Protein AF-A0A1J4W6J6-F1 (afdb_monomer)

Structure (mmCIF, N/CA/C/O backbone):
data_AF-A0A1J4W6J6-F1
#
_entry.id   AF-A0A1J4W6J6-F1
#
loop_
_atom_site.group_PDB
_atom_site.id
_atom_site.type_symbol
_atom_site.label_atom_id
_atom_site.label_alt_id
_atom_site.label_comp_id
_atom_site.label_asym_id
_atom_site.label_entity_id
_atom_site.label_seq_id
_atom_site.pdbx_PDB_ins_code
_atom_site.Cartn_x
_atom_site.Cartn_y
_atom_site.Cartn_z
_atom_site.occupancy
_atom_site.B_iso_or_equiv
_atom_site.auth_seq_id
_atom_site.auth_comp_id
_atom_site.auth_asym_id
_atom_site.auth_atom_id
_atom_site.pdbx_PDB_model_num
ATOM 1 N N . MET A 1 1 ? 12.075 4.537 22.192 1.00 35.78 1 MET A N 1
ATOM 2 C CA . MET A 1 1 ? 12.926 3.758 21.264 1.00 35.78 1 MET A CA 1
ATOM 3 C C . MET A 1 1 ? 12.418 3.953 19.841 1.00 35.78 1 MET A C 1
ATOM 5 O O . MET A 1 1 ? 11.461 3.302 19.443 1.00 35.78 1 MET A O 1
ATOM 9 N N . ALA A 1 2 ? 12.987 4.900 19.093 1.00 37.97 2 ALA A N 1
ATOM 10 C CA . ALA A 1 2 ? 12.687 5.056 17.672 1.00 37.97 2 ALA A CA 1
ATOM 11 C C . ALA A 1 2 ? 13.559 4.059 16.898 1.00 37.97 2 ALA A C 1
ATOM 13 O O . ALA A 1 2 ? 14.740 4.307 16.680 1.00 37.97 2 ALA A O 1
ATOM 14 N N . GLY A 1 3 ? 13.003 2.892 16.561 1.00 43.88 3 GLY A N 1
ATOM 15 C CA . GLY A 1 3 ? 13.664 1.965 15.647 1.00 43.88 3 GLY A CA 1
ATOM 16 C C . GLY A 1 3 ? 13.936 2.669 14.317 1.00 43.88 3 GLY A C 1
ATOM 17 O O . GLY A 1 3 ? 13.091 3.412 13.824 1.00 43.88 3 GLY A O 1
ATOM 18 N N . ILE A 1 4 ? 15.124 2.475 13.752 1.00 45.16 4 ILE A N 1
ATOM 19 C CA . ILE A 1 4 ? 15.497 3.038 12.452 1.00 45.16 4 ILE A CA 1
ATOM 20 C C . ILE A 1 4 ? 14.651 2.332 11.389 1.00 45.16 4 ILE A C 1
ATOM 22 O O . ILE A 1 4 ? 14.958 1.224 10.949 1.00 45.16 4 ILE A O 1
ATOM 26 N N . TYR A 1 5 ? 13.539 2.946 10.998 1.00 52.06 5 TYR A N 1
ATOM 27 C CA . TYR A 1 5 ? 12.680 2.424 9.943 1.00 52.06 5 TYR A CA 1
ATOM 28 C C . TYR A 1 5 ? 13.344 2.665 8.584 1.00 52.06 5 TYR A C 1
ATOM 30 O O . TYR A 1 5 ? 13.197 3.723 7.979 1.00 52.06 5 TYR A O 1
ATOM 38 N N . ASN A 1 6 ? 14.086 1.672 8.096 1.00 57.50 6 ASN A N 1
ATOM 39 C CA . ASN A 1 6 ? 14.735 1.711 6.787 1.00 57.50 6 ASN A CA 1
ATOM 40 C C . ASN A 1 6 ? 13.769 1.261 5.681 1.00 57.50 6 ASN A C 1
ATOM 42 O O . ASN A 1 6 ? 13.787 0.107 5.251 1.00 57.50 6 ASN A O 1
ATOM 46 N N . PHE A 1 7 ? 12.939 2.172 5.173 1.00 73.69 7 PHE A N 1
ATOM 47 C CA . PHE A 1 7 ? 12.306 1.984 3.867 1.00 73.69 7 PHE A CA 1
ATOM 48 C C . PHE A 1 7 ? 12.796 3.053 2.892 1.00 73.69 7 PHE A C 1
ATOM 50 O O . PHE A 1 7 ? 12.413 4.216 2.956 1.00 73.69 7 PHE A O 1
ATOM 57 N N . ASN A 1 8 ? 13.672 2.643 1.973 1.00 83.25 8 ASN A N 1
ATOM 58 C CA . ASN A 1 8 ? 14.129 3.503 0.891 1.00 83.25 8 ASN A CA 1
ATOM 59 C C . ASN A 1 8 ? 13.371 3.148 -0.398 1.00 83.25 8 ASN A C 1
ATOM 61 O O . ASN A 1 8 ? 13.638 2.116 -1.022 1.00 83.25 8 ASN A O 1
ATOM 65 N N . PHE A 1 9 ? 12.429 4.013 -0.790 1.00 83.12 9 PHE A N 1
ATOM 66 C CA . PHE A 1 9 ? 11.680 3.896 -2.045 1.00 83.12 9 PHE A CA 1
ATOM 67 C C . PHE A 1 9 ? 12.596 3.891 -3.277 1.00 83.12 9 PHE A C 1
ATOM 69 O O . PHE A 1 9 ? 12.252 3.258 -4.266 1.00 83.12 9 PHE A O 1
ATOM 76 N N . GLU A 1 10 ? 13.772 4.517 -3.219 1.00 82.75 10 GLU A N 1
ATOM 77 C CA . GLU A 1 10 ? 14.732 4.607 -4.332 1.00 82.75 10 GLU A CA 1
ATOM 78 C C . GLU A 1 10 ? 15.304 3.248 -4.749 1.00 82.75 10 GLU A C 1
ATOM 80 O O . GLU A 1 10 ? 15.816 3.110 -5.854 1.00 82.75 10 GLU A O 1
ATOM 85 N N . LYS A 1 11 ? 15.172 2.222 -3.898 1.00 87.81 11 LYS A N 1
ATOM 86 C CA . LYS A 1 11 ? 15.552 0.842 -4.231 1.00 87.81 11 LYS A CA 1
ATOM 87 C C . LYS A 1 11 ? 14.510 0.108 -5.087 1.00 87.81 11 LYS A C 1
ATOM 89 O O . LYS A 1 11 ? 14.746 -1.036 -5.462 1.00 87.81 11 LYS A O 1
ATOM 94 N N . LEU A 1 12 ? 13.343 0.703 -5.343 1.00 89.62 12 LEU A N 1
ATOM 95 C CA . LEU A 1 12 ? 12.310 0.109 -6.197 1.00 89.62 12 LEU A CA 1
ATOM 96 C C . LEU A 1 12 ? 12.610 0.373 -7.686 1.00 89.62 12 LEU A C 1
ATOM 98 O O . LEU A 1 12 ? 13.218 1.393 -8.012 1.00 89.62 12 LEU A O 1
ATOM 102 N N . PRO A 1 13 ? 12.143 -0.488 -8.612 1.00 92.00 13 PRO A N 1
ATOM 103 C CA . PRO A 1 13 ? 12.288 -0.245 -10.047 1.00 92.00 13 PRO A CA 1
ATOM 104 C C . PRO A 1 13 ? 11.738 1.130 -10.458 1.00 92.00 13 PRO A C 1
ATOM 106 O O . PRO A 1 13 ? 10.692 1.554 -9.962 1.00 92.00 13 PRO A O 1
ATOM 109 N N . LYS A 1 14 ? 12.382 1.814 -11.416 1.00 90.06 14 LYS A N 1
ATOM 110 C CA . LYS A 1 14 ? 11.966 3.162 -11.867 1.00 90.06 14 LYS A CA 1
ATOM 111 C C . LYS A 1 14 ? 10.495 3.214 -12.309 1.00 90.06 14 LYS A C 1
ATOM 113 O O . LYS A 1 14 ? 9.775 4.142 -11.949 1.00 90.06 14 LYS A O 1
ATOM 118 N N . ASN A 1 15 ? 10.021 2.174 -12.999 1.00 91.62 15 ASN A N 1
ATOM 119 C CA . ASN A 1 15 ? 8.621 2.053 -13.427 1.00 91.62 15 ASN A CA 1
ATOM 120 C C . ASN A 1 15 ? 7.647 1.909 -12.247 1.00 91.62 15 ASN A C 1
ATOM 122 O O . ASN A 1 15 ? 6.513 2.379 -12.315 1.00 91.62 15 ASN A O 1
ATOM 126 N N . VAL A 1 16 ? 8.083 1.280 -11.152 1.00 94.19 16 VAL A N 1
ATOM 127 C CA . VAL A 1 16 ? 7.320 1.187 -9.899 1.00 94.19 16 VAL A CA 1
ATOM 128 C C . VAL A 1 16 ? 7.285 2.536 -9.200 1.00 94.19 16 VAL A C 1
ATOM 130 O O . VAL A 1 16 ? 6.217 2.993 -8.802 1.00 94.19 16 VAL A O 1
ATOM 133 N N . LEU A 1 17 ? 8.427 3.215 -9.122 1.00 93.06 17 LEU A N 1
ATOM 134 C CA . LEU A 1 17 ? 8.526 4.551 -8.543 1.00 93.06 17 LEU A CA 1
ATOM 135 C C . LEU A 1 17 ? 7.648 5.572 -9.267 1.00 93.06 17 LEU A C 1
ATOM 137 O O . LEU A 1 17 ? 7.053 6.418 -8.610 1.00 93.06 17 LEU A O 1
ATOM 141 N N . GLY A 1 18 ? 7.531 5.493 -10.591 1.00 92.38 18 GLY A N 1
ATOM 142 C CA . GLY A 1 18 ? 6.696 6.403 -11.380 1.00 92.38 18 GLY A CA 1
ATOM 143 C C . GLY A 1 18 ? 5.187 6.211 -11.195 1.00 92.38 18 GLY A C 1
ATOM 144 O O . GLY A 1 18 ? 4.405 7.045 -11.646 1.00 92.38 18 GLY A O 1
ATOM 145 N N . GLN A 1 19 ? 4.739 5.133 -10.541 1.00 94.94 19 GLN A N 1
ATOM 146 C CA . GLN A 1 19 ? 3.309 4.865 -10.411 1.00 94.94 19 GLN A CA 1
ATOM 147 C C . GLN A 1 19 ? 2.636 5.835 -9.429 1.00 9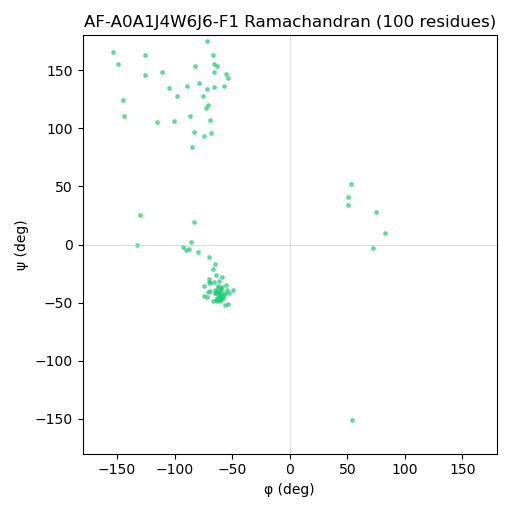4.94 19 GLN A C 1
ATOM 149 O O . GLN A 1 19 ? 3.109 5.993 -8.299 1.00 94.94 19 GLN A O 1
ATOM 154 N N . PRO A 1 20 ? 1.470 6.416 -9.786 1.00 95.31 20 PRO A N 1
ATOM 155 C CA . PRO A 1 20 ? 0.784 7.390 -8.935 1.00 95.31 20 PRO A CA 1
ATOM 156 C C . PRO A 1 20 ? 0.477 6.885 -7.521 1.00 95.31 20 PRO A C 1
ATOM 158 O O . PRO A 1 20 ? 0.552 7.651 -6.568 1.00 95.31 20 PRO A O 1
ATOM 161 N N . CYS A 1 21 ? 0.160 5.595 -7.356 1.00 95.56 21 CYS A N 1
ATOM 162 C CA . CYS A 1 21 ? -0.115 5.022 -6.034 1.00 95.56 21 CYS A CA 1
ATOM 163 C C . CYS A 1 21 ? 1.137 4.937 -5.143 1.00 95.56 21 CYS A C 1
ATOM 165 O O . CYS A 1 21 ? 1.038 5.127 -3.931 1.00 95.56 21 CYS A O 1
ATOM 167 N N . VAL A 1 22 ? 2.310 4.708 -5.739 1.00 95.38 22 VAL A N 1
ATOM 168 C CA . VAL A 1 22 ? 3.599 4.652 -5.038 1.00 95.38 22 VAL A CA 1
ATOM 169 C C . VAL A 1 22 ? 4.052 6.060 -4.660 1.00 95.38 22 VAL A C 1
ATOM 171 O O . VAL A 1 22 ? 4.432 6.286 -3.513 1.00 95.38 22 VAL A O 1
ATOM 174 N N . GLN A 1 23 ? 3.929 7.024 -5.578 1.00 95.62 23 GLN A N 1
ATOM 175 C CA . GLN A 1 23 ? 4.204 8.441 -5.308 1.00 95.62 23 GLN A CA 1
ATOM 176 C C . GLN A 1 23 ? 3.293 9.002 -4.214 1.00 95.62 23 GLN A C 1
ATOM 178 O O . GLN A 1 23 ? 3.768 9.652 -3.285 1.00 95.62 23 GLN A O 1
ATOM 183 N N . ALA A 1 24 ? 1.995 8.693 -4.276 1.00 95.56 24 ALA A N 1
ATOM 184 C CA . ALA A 1 24 ? 1.042 9.096 -3.252 1.00 95.56 24 ALA A CA 1
ATOM 185 C C . ALA A 1 24 ? 1.429 8.554 -1.871 1.00 95.56 24 ALA A C 1
ATOM 187 O O . ALA A 1 24 ? 1.433 9.304 -0.901 1.00 95.56 24 ALA A O 1
ATOM 188 N N . LEU A 1 25 ? 1.819 7.277 -1.771 1.00 95.06 25 LEU A N 1
ATOM 189 C CA . LEU A 1 25 ? 2.286 6.705 -0.509 1.00 95.06 25 LEU A CA 1
ATOM 190 C C . LEU A 1 25 ? 3.578 7.375 -0.017 1.00 95.06 25 LEU A C 1
ATOM 192 O O . LEU A 1 25 ? 3.643 7.768 1.151 1.00 95.06 25 LEU A O 1
ATOM 196 N N . LYS A 1 26 ? 4.574 7.535 -0.898 1.00 93.62 26 LYS A N 1
ATOM 197 C CA . LYS A 1 26 ? 5.870 8.164 -0.593 1.00 93.62 26 LYS A CA 1
ATOM 198 C C . LYS A 1 26 ? 5.674 9.559 0.014 1.00 93.62 26 LYS A C 1
ATOM 200 O O . LYS A 1 26 ? 6.174 9.829 1.110 1.00 93.62 26 LYS A O 1
ATOM 205 N N . ASN A 1 27 ? 4.876 10.390 -0.654 1.00 93.38 27 ASN A 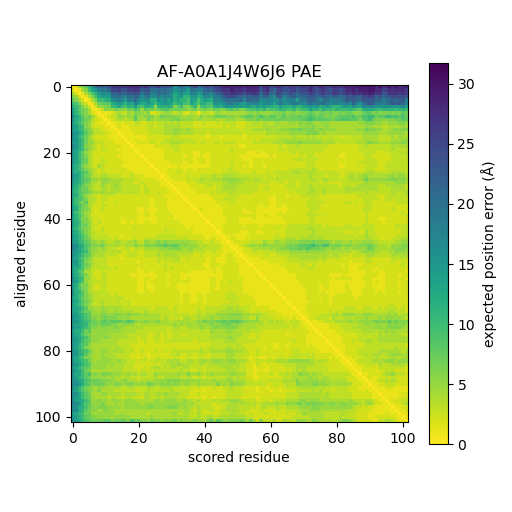N 1
ATOM 206 C CA . ASN A 1 27 ? 4.684 11.806 -0.326 1.00 93.38 27 ASN A CA 1
ATOM 207 C C . ASN A 1 27 ? 3.579 12.053 0.715 1.00 93.38 27 ASN A C 1
ATOM 209 O O . ASN A 1 27 ? 3.365 13.188 1.129 1.00 93.38 27 ASN A O 1
ATOM 213 N N . SER A 1 28 ? 2.863 11.013 1.147 1.00 92.44 28 SER A N 1
ATOM 214 C CA . SER A 1 28 ? 1.762 11.164 2.101 1.00 92.44 28 SER A CA 1
ATOM 215 C C . SER A 1 28 ? 2.220 11.626 3.490 1.00 92.44 28 SER A C 1
ATOM 217 O O . SER A 1 28 ? 3.332 11.307 3.904 1.00 92.44 28 SER A O 1
ATOM 219 N N . PRO A 1 29 ? 1.354 12.275 4.285 1.00 90.50 29 PRO A N 1
ATOM 220 C CA . PRO A 1 29 ? 1.616 12.545 5.699 1.00 90.50 29 PRO A CA 1
ATOM 221 C C . PRO A 1 29 ? 1.269 11.345 6.603 1.00 90.50 29 PRO A C 1
ATOM 223 O O . PRO A 1 29 ? 1.030 11.517 7.795 1.00 90.50 29 PRO A O 1
ATOM 226 N N . LEU A 1 30 ? 1.171 10.124 6.056 1.00 89.56 30 LEU A N 1
ATOM 227 C CA . LEU A 1 30 ? 0.779 8.956 6.845 1.00 89.56 30 LEU A CA 1
ATOM 228 C C . LEU A 1 30 ? 1.827 8.613 7.915 1.00 89.56 30 LEU A C 1
ATOM 230 O O . LEU A 1 30 ? 3.027 8.767 7.661 1.00 89.56 30 LEU A O 1
ATOM 234 N N . PRO A 1 31 ? 1.393 8.068 9.069 1.00 90.44 31 PRO A N 1
ATOM 235 C CA . PRO A 1 31 ? 2.303 7.606 10.106 1.00 90.44 31 PRO A CA 1
ATOM 236 C C . PRO A 1 31 ? 3.319 6.590 9.584 1.00 90.44 31 PRO A C 1
ATOM 238 O O . PRO A 1 31 ? 3.026 5.767 8.711 1.00 90.44 31 PRO A O 1
ATOM 241 N N . LEU A 1 32 ? 4.515 6.629 10.168 1.00 88.62 32 LEU A N 1
ATOM 242 C CA . LEU A 1 32 ? 5.682 5.884 9.699 1.00 88.62 32 LEU A CA 1
ATOM 243 C C . LEU A 1 32 ? 5.435 4.372 9.599 1.00 88.62 32 LEU A C 1
ATOM 245 O O . LEU A 1 32 ? 5.793 3.757 8.596 1.00 88.62 32 LEU A O 1
ATOM 249 N N . GLY A 1 33 ? 4.751 3.791 10.590 1.00 89.50 33 GLY A N 1
ATOM 250 C CA . GLY A 1 33 ? 4.390 2.371 10.580 1.00 89.50 33 GLY A CA 1
ATOM 251 C C . GLY A 1 33 ? 3.504 1.995 9.390 1.00 89.50 33 GLY A C 1
ATOM 252 O O . GLY A 1 33 ? 3.723 0.972 8.748 1.00 89.50 33 GLY A O 1
ATOM 253 N N . LEU A 1 34 ? 2.557 2.858 9.015 1.00 92.38 34 LEU A N 1
ATOM 254 C CA . LEU A 1 34 ? 1.667 2.598 7.886 1.00 92.38 34 LEU A CA 1
ATOM 255 C C . LEU A 1 34 ? 2.386 2.764 6.537 1.00 92.38 34 LEU A C 1
ATOM 257 O O . LEU A 1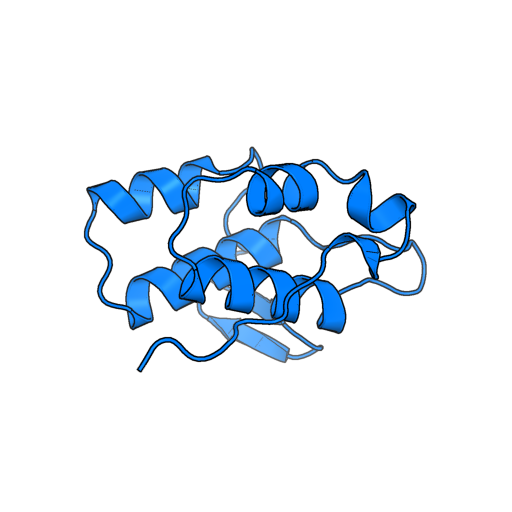 34 ? 2.145 1.992 5.607 1.00 92.38 34 LEU A O 1
ATOM 261 N N . LYS A 1 35 ? 3.315 3.725 6.439 1.00 93.00 35 LYS A N 1
ATOM 262 C CA . LYS A 1 35 ? 4.197 3.854 5.270 1.00 93.00 35 LYS A CA 1
ATOM 263 C C . LYS A 1 35 ? 5.080 2.624 5.082 1.00 93.00 35 LYS A C 1
ATOM 265 O O . LYS A 1 35 ? 5.192 2.140 3.956 1.00 93.00 35 LYS A O 1
ATOM 270 N N . LEU A 1 36 ? 5.659 2.102 6.165 1.00 92.69 36 LEU A N 1
ATOM 271 C CA . LEU A 1 36 ? 6.462 0.879 6.140 1.00 92.69 36 LEU A CA 1
ATOM 272 C C . LEU A 1 36 ? 5.641 -0.315 5.640 1.00 92.69 36 LEU A C 1
ATOM 274 O O . LEU A 1 36 ? 6.090 -1.038 4.753 1.00 92.69 36 LEU A O 1
ATOM 278 N N . GLU A 1 37 ? 4.426 -0.500 6.159 1.00 94.50 37 GLU A N 1
ATOM 279 C CA . GLU A 1 37 ? 3.532 -1.570 5.703 1.00 94.50 37 GLU A CA 1
ATOM 280 C C . GLU A 1 37 ? 3.212 -1.451 4.207 1.00 94.50 37 GLU A C 1
ATOM 282 O O . GLU A 1 37 ? 3.282 -2.440 3.474 1.00 94.50 37 GLU A O 1
ATOM 287 N N . GLY A 1 38 ? 2.936 -0.235 3.726 1.00 95.75 38 GLY A N 1
ATOM 288 C CA . GLY A 1 38 ? 2.720 0.032 2.306 1.00 95.75 38 GLY A CA 1
ATOM 289 C C . GLY A 1 38 ? 3.955 -0.237 1.440 1.00 95.75 38 GLY A C 1
ATOM 290 O O . GLY A 1 38 ? 3.839 -0.847 0.378 1.00 95.75 38 GLY A O 1
ATOM 291 N N . PHE A 1 39 ? 5.148 0.152 1.894 1.00 95.50 39 PHE A N 1
ATOM 292 C CA . PHE A 1 39 ? 6.404 -0.146 1.202 1.00 95.50 39 PHE A CA 1
ATOM 293 C C . PHE A 1 39 ? 6.665 -1.655 1.121 1.00 95.50 39 PHE A C 1
ATOM 295 O O . PHE A 1 39 ? 6.971 -2.182 0.050 1.00 95.50 39 PHE A O 1
ATOM 302 N N . ASN A 1 40 ? 6.480 -2.368 2.233 1.00 95.06 40 ASN A N 1
ATOM 303 C CA . ASN A 1 40 ? 6.612 -3.820 2.274 1.00 95.06 40 ASN A CA 1
ATOM 304 C C . ASN A 1 40 ? 5.587 -4.496 1.357 1.00 95.06 40 ASN A C 1
ATOM 306 O O . ASN A 1 40 ? 5.899 -5.518 0.747 1.00 95.06 40 ASN A O 1
ATOM 310 N N . PHE A 1 41 ? 4.372 -3.943 1.253 1.00 96.56 41 PHE A N 1
ATOM 311 C CA . PHE A 1 41 ? 3.359 -4.425 0.316 1.00 96.56 41 PHE A CA 1
ATOM 312 C C . PHE A 1 41 ? 3.824 -4.258 -1.121 1.00 96.56 41 PHE A C 1
ATOM 314 O O . PHE A 1 41 ? 3.744 -5.212 -1.888 1.00 96.56 41 PHE A O 1
ATOM 321 N N . ILE A 1 42 ? 4.326 -3.074 -1.476 1.00 96.19 42 ILE A N 1
ATOM 322 C CA . ILE A 1 42 ? 4.828 -2.800 -2.821 1.00 96.19 42 ILE A CA 1
ATOM 323 C C . ILE A 1 42 ? 5.904 -3.816 -3.184 1.00 96.19 42 ILE A C 1
ATOM 325 O O . ILE A 1 42 ? 5.743 -4.496 -4.186 1.00 96.19 42 ILE A O 1
ATOM 329 N N . LYS A 1 43 ? 6.928 -3.995 -2.340 1.00 94.50 43 LYS A N 1
ATOM 330 C CA . LYS A 1 43 ? 8.042 -4.920 -2.600 1.00 94.50 43 LYS A CA 1
ATOM 331 C C . LYS A 1 43 ? 7.612 -6.346 -2.945 1.00 94.50 43 LYS A C 1
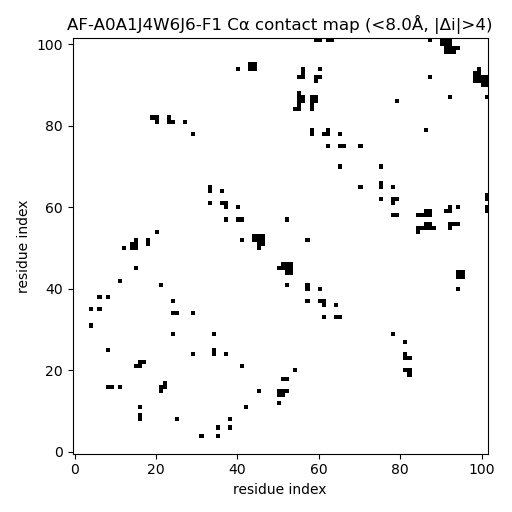ATOM 333 O O . LYS A 1 43 ? 8.203 -6.947 -3.829 1.00 94.50 43 LYS A O 1
ATOM 338 N N . ARG A 1 44 ? 6.615 -6.882 -2.238 1.00 94.81 44 ARG A N 1
ATOM 339 C CA . ARG A 1 44 ? 6.164 -8.277 -2.392 1.00 94.81 44 ARG A CA 1
ATOM 340 C C . ARG A 1 44 ? 5.015 -8.457 -3.393 1.00 94.81 44 ARG A C 1
ATOM 342 O O . ARG A 1 44 ? 4.561 -9.574 -3.586 1.00 94.81 44 ARG A O 1
ATOM 349 N N . ASN A 1 45 ? 4.507 -7.369 -3.979 1.00 95.75 45 ASN A N 1
ATOM 350 C CA . ASN A 1 45 ? 3.384 -7.387 -4.927 1.00 95.75 45 ASN A CA 1
ATOM 351 C C . ASN A 1 45 ? 3.695 -6.611 -6.217 1.00 95.75 45 ASN A C 1
ATOM 353 O O . ASN A 1 45 ? 2.778 -6.100 -6.865 1.00 95.75 45 ASN A O 1
ATOM 357 N N . ILE A 1 46 ? 4.973 -6.487 -6.583 1.00 94.75 46 ILE A N 1
ATOM 358 C CA . ILE A 1 46 ? 5.342 -6.063 -7.935 1.00 94.75 46 ILE A CA 1
ATOM 359 C C . ILE A 1 46 ? 4.999 -7.229 -8.862 1.00 94.75 46 ILE A C 1
ATOM 361 O O . ILE A 1 46 ? 5.510 -8.327 -8.680 1.00 94.75 46 ILE A O 1
ATOM 365 N N . LEU A 1 47 ? 4.120 -6.995 -9.832 1.00 91.62 47 LEU A N 1
ATOM 366 C CA . LEU A 1 47 ? 3.814 -7.977 -10.868 1.00 91.62 47 LEU A CA 1
ATOM 367 C C . LEU A 1 47 ? 5.006 -8.067 -11.822 1.00 91.62 47 LEU A C 1
ATOM 369 O O . LEU A 1 47 ? 5.330 -7.064 -12.460 1.00 91.62 47 LEU A O 1
ATOM 373 N N . GLU A 1 48 ? 5.640 -9.233 -11.917 1.00 89.06 48 GLU A N 1
ATOM 374 C CA . GLU A 1 48 ? 6.877 -9.430 -12.690 1.00 89.06 48 GLU A CA 1
ATOM 375 C C . GLU A 1 48 ? 6.686 -9.106 -14.179 1.00 89.06 48 GLU A C 1
ATOM 377 O O . GLU A 1 48 ? 7.497 -8.385 -14.759 1.00 89.06 48 GLU A O 1
ATOM 382 N N . ASP A 1 49 ? 5.545 -9.497 -14.753 1.00 89.94 49 ASP A N 1
ATOM 383 C CA . ASP A 1 49 ? 5.244 -9.335 -16.183 1.00 89.94 49 ASP A CA 1
ATOM 384 C C . ASP A 1 49 ? 5.217 -7.873 -16.653 1.00 89.94 49 ASP A C 1
ATOM 386 O O . ASP A 1 49 ? 5.502 -7.563 -17.807 1.00 89.94 49 ASP A O 1
ATOM 390 N N . CYS A 1 50 ? 4.825 -6.947 -15.773 1.00 89.38 50 CYS A N 1
ATOM 391 C CA . CYS A 1 50 ? 4.589 -5.548 -16.146 1.00 89.38 50 CYS A CA 1
ATOM 392 C C . CYS A 1 50 ? 5.238 -4.527 -15.209 1.00 89.38 50 CYS A C 1
ATOM 394 O O . CYS A 1 50 ? 5.100 -3.321 -15.428 1.00 89.38 50 CYS A O 1
ATOM 396 N N . ASN A 1 51 ? 5.939 -4.978 -14.166 1.00 91.81 51 ASN A N 1
ATOM 397 C CA . ASN A 1 51 ? 6.519 -4.142 -13.117 1.00 91.81 51 ASN A CA 1
ATOM 398 C C . ASN A 1 51 ? 5.506 -3.152 -12.508 1.00 91.81 51 ASN A C 1
ATOM 400 O O . ASN A 1 51 ? 5.812 -1.981 -12.257 1.00 91.81 51 ASN A O 1
ATOM 404 N N . ARG A 1 52 ? 4.266 -3.610 -12.285 1.00 93.69 52 ARG A N 1
ATOM 405 C CA . ARG A 1 52 ? 3.180 -2.797 -11.714 1.00 93.69 52 ARG A CA 1
ATOM 406 C C . ARG A 1 52 ? 2.798 -3.234 -10.316 1.00 93.69 52 ARG A C 1
ATOM 408 O O . ARG A 1 52 ? 2.841 -4.411 -9.986 1.00 93.69 52 ARG A O 1
ATOM 415 N N . VAL A 1 53 ? 2.373 -2.264 -9.515 1.00 95.50 53 VAL A N 1
ATOM 416 C CA . VAL A 1 53 ? 1.767 -2.497 -8.207 1.00 95.50 53 VAL A CA 1
ATOM 417 C C . VAL A 1 53 ? 0.251 -2.434 -8.372 1.00 95.50 53 VAL A C 1
ATOM 419 O O . VAL A 1 53 ? -0.253 -1.436 -8.890 1.00 95.50 53 VAL A O 1
ATOM 422 N N . PRO A 1 54 ? -0.513 -3.437 -7.909 1.00 95.44 54 PRO A N 1
ATOM 423 C CA . PRO A 1 54 ? -1.969 -3.403 -7.962 1.00 95.44 54 PRO A CA 1
ATOM 424 C C . PRO A 1 54 ? -2.514 -2.350 -6.977 1.00 95.44 54 PRO A C 1
ATOM 426 O O . PRO A 1 54 ? -2.535 -2.583 -5.762 1.00 95.44 54 PRO A O 1
ATOM 429 N N . PRO A 1 55 ? -3.019 -1.190 -7.448 1.00 96.38 55 PRO A N 1
ATOM 430 C CA . PRO A 1 55 ? -3.318 -0.068 -6.561 1.00 96.38 55 PRO A CA 1
ATOM 431 C C . PRO A 1 55 ? -4.520 -0.358 -5.654 1.00 96.38 55 PRO A C 1
ATOM 433 O O . PRO A 1 55 ? -4.558 0.084 -4.507 1.00 96.38 55 PRO A O 1
ATOM 436 N N . ARG A 1 56 ? -5.498 -1.140 -6.133 1.00 96.88 56 ARG A N 1
ATOM 437 C CA . ARG A 1 56 ? -6.662 -1.532 -5.325 1.00 96.88 56 ARG A CA 1
ATOM 438 C C . ARG A 1 56 ? -6.259 -2.384 -4.125 1.00 96.88 56 ARG A C 1
ATOM 440 O O . ARG A 1 56 ? -6.783 -2.173 -3.031 1.00 96.88 56 ARG A O 1
ATOM 447 N N . CYS A 1 57 ? -5.315 -3.303 -4.329 1.00 97.12 57 CYS A N 1
ATOM 448 C CA . CYS A 1 57 ? -4.795 -4.158 -3.272 1.00 97.12 57 CYS A CA 1
ATOM 449 C C . CYS A 1 57 ? -3.922 -3.374 -2.294 1.00 97.12 57 CYS A C 1
ATOM 451 O O . CYS A 1 57 ? -4.096 -3.527 -1.090 1.00 97.12 57 CYS A O 1
ATOM 453 N N . LEU A 1 58 ? -3.077 -2.462 -2.791 1.00 97.50 58 LEU A N 1
ATOM 454 C CA . LEU A 1 58 ? -2.309 -1.565 -1.926 1.00 97.50 58 LEU A CA 1
ATOM 455 C C . LEU A 1 58 ? -3.236 -0.732 -1.030 1.00 97.50 58 LEU A C 1
ATOM 457 O O . LEU A 1 58 ? -3.018 -0.653 0.176 1.00 97.50 58 LEU A O 1
ATOM 461 N N . LYS A 1 59 ? -4.309 -0.151 -1.586 1.00 97.44 59 LYS A N 1
ATOM 462 C CA . LYS A 1 59 ? -5.259 0.634 -0.785 1.00 97.44 59 LYS A CA 1
ATOM 463 C C . LYS A 1 59 ? -5.951 -0.225 0.270 1.00 97.44 59 LYS A C 1
ATOM 465 O O . LYS A 1 59 ? -6.038 0.183 1.422 1.00 97.44 59 LYS A O 1
ATOM 470 N N . ALA A 1 60 ? -6.438 -1.400 -0.121 1.00 97.38 60 ALA A N 1
ATOM 471 C CA . ALA A 1 60 ? -7.047 -2.358 0.796 1.00 97.38 60 ALA A CA 1
ATOM 472 C C . ALA A 1 60 ? -6.101 -2.757 1.932 1.00 97.38 60 ALA A C 1
ATOM 474 O O . ALA A 1 60 ? -6.504 -2.751 3.092 1.00 97.38 60 ALA A O 1
ATOM 475 N N . HIS A 1 61 ? -4.835 -3.016 1.615 1.00 97.50 61 HIS A N 1
ATOM 476 C CA . HIS A 1 61 ? -3.823 -3.336 2.608 1.00 97.50 61 HIS A CA 1
ATOM 477 C C . HIS A 1 61 ? -3.614 -2.199 3.614 1.00 97.50 61 HIS A C 1
ATOM 479 O O . HIS A 1 61 ? -3.622 -2.439 4.820 1.00 97.50 61 HIS A O 1
ATOM 485 N N . LEU A 1 62 ? -3.481 -0.957 3.134 1.00 96.94 62 LEU A N 1
ATOM 486 C CA . LEU A 1 62 ? -3.325 0.216 3.998 1.00 96.94 62 LEU A CA 1
ATOM 487 C C . LEU A 1 62 ? -4.557 0.437 4.881 1.00 96.94 62 LEU A C 1
ATOM 489 O O . LEU A 1 62 ? -4.410 0.720 6.064 1.00 96.94 62 LEU A O 1
ATOM 493 N N . VAL A 1 63 ? -5.764 0.260 4.336 1.00 96.25 63 VAL A N 1
ATOM 494 C CA . VAL A 1 63 ? -7.010 0.341 5.111 1.00 96.25 63 VAL A CA 1
ATOM 495 C C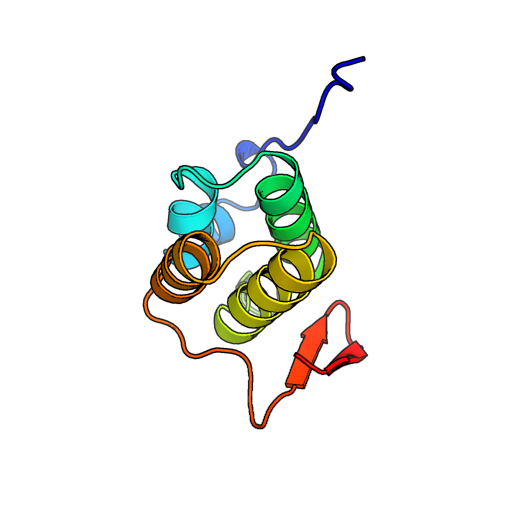 . VAL A 1 63 ? -7.027 -0.711 6.217 1.00 96.25 63 VAL A C 1
ATOM 497 O O . VAL A 1 63 ? -7.254 -0.357 7.372 1.00 96.25 63 VAL A O 1
ATOM 500 N N . LYS A 1 64 ? -6.705 -1.972 5.897 1.00 96.25 64 LYS A N 1
ATOM 501 C CA . LYS A 1 64 ? -6.653 -3.055 6.885 1.00 96.25 64 LYS A CA 1
ATOM 502 C C . LYS A 1 64 ? -5.653 -2.762 7.997 1.00 96.25 64 LYS A C 1
ATOM 504 O O . LYS A 1 64 ? -5.930 -2.970 9.174 1.00 96.25 64 LYS A O 1
ATOM 509 N N . LYS A 1 65 ? -4.463 -2.293 7.624 1.00 95.94 65 LYS A N 1
ATOM 510 C CA . LYS A 1 65 ? -3.392 -2.005 8.580 1.00 95.94 65 LYS A CA 1
ATOM 511 C C . LYS A 1 65 ? -3.720 -0.805 9.457 1.00 95.94 65 LYS A C 1
ATOM 513 O O . LYS A 1 65 ? -3.496 -0.884 10.656 1.00 95.94 65 LYS A O 1
ATOM 518 N N . ALA A 1 66 ? -4.310 0.247 8.900 1.00 95.06 66 ALA A N 1
ATOM 519 C CA . ALA A 1 66 ? -4.781 1.390 9.674 1.00 95.06 66 ALA A CA 1
ATOM 520 C C . ALA A 1 66 ? -5.866 0.986 10.691 1.00 95.06 66 ALA A C 1
ATOM 522 O O . ALA A 1 66 ? -5.787 1.384 11.849 1.00 95.06 66 ALA A O 1
ATOM 523 N N . GLN A 1 67 ? -6.815 0.125 10.299 1.00 94.69 67 GLN A N 1
ATOM 524 C CA . GLN A 1 67 ? -7.811 -0.437 11.222 1.00 94.69 67 GLN A CA 1
ATOM 525 C C . GLN A 1 67 ? -7.158 -1.234 12.356 1.00 94.69 67 GLN A C 1
ATOM 527 O O . GLN A 1 67 ? -7.478 -1.016 13.520 1.00 94.69 67 GLN A O 1
ATOM 532 N N . ASN A 1 68 ? -6.208 -2.117 12.034 1.00 93.56 68 ASN A N 1
ATOM 533 C CA . ASN A 1 68 ? -5.496 -2.911 13.039 1.00 93.56 68 ASN A CA 1
ATOM 534 C C . ASN A 1 68 ? -4.659 -2.050 14.001 1.00 93.56 68 ASN A C 1
ATOM 536 O O . ASN A 1 68 ? -4.402 -2.469 15.123 1.00 93.56 68 ASN A O 1
ATOM 540 N N . LEU A 1 69 ? -4.223 -0.867 13.560 1.00 91.00 69 LEU A N 1
ATOM 541 C CA . LEU A 1 69 ? -3.503 0.110 14.378 1.00 91.00 69 LEU A CA 1
ATOM 542 C C . LEU A 1 69 ? -4.441 1.042 15.169 1.00 91.00 69 LEU A C 1
ATOM 544 O O . LEU A 1 69 ? -3.955 1.945 15.843 1.00 91.00 69 LEU A O 1
ATOM 548 N N . GLY A 1 70 ? -5.763 0.853 15.084 1.00 92.75 70 GLY A N 1
ATOM 549 C CA . GLY A 1 70 ? -6.743 1.636 15.840 1.00 92.75 70 GLY A CA 1
ATOM 550 C C . GLY A 1 70 ? -6.963 3.057 15.314 1.00 92.75 70 GLY A C 1
ATOM 551 O O . GLY A 1 70 ? -7.292 3.950 16.088 1.00 92.75 70 GLY A O 1
ATOM 552 N N . PHE A 1 71 ? -6.758 3.298 14.016 1.00 92.50 71 PHE A N 1
ATOM 553 C CA . PHE A 1 71 ? -6.950 4.630 13.434 1.00 92.50 71 PHE A CA 1
ATOM 554 C C . PHE A 1 71 ? -8.427 5.043 13.484 1.00 92.50 71 PHE A C 1
ATOM 556 O O . PHE A 1 71 ? -9.311 4.266 13.115 1.00 92.50 71 PHE A O 1
ATOM 563 N N . GLY A 1 72 ? -8.681 6.290 13.886 1.00 90.88 72 GLY A N 1
ATOM 564 C CA . GLY A 1 72 ? -10.016 6.877 13.921 1.00 90.88 72 GLY A CA 1
ATOM 565 C C . GLY A 1 72 ? -10.577 7.178 12.530 1.00 90.88 72 GLY A C 1
ATOM 566 O O . GLY A 1 72 ? -9.913 7.041 11.497 1.00 90.88 72 GLY A O 1
ATOM 567 N N . GLU A 1 73 ? -11.838 7.616 12.475 1.00 91.38 73 GLU A N 1
ATOM 568 C CA . GLU A 1 73 ? -12.510 7.907 11.202 1.00 91.38 73 GLU A CA 1
ATOM 569 C C . GLU A 1 73 ? -11.794 8.975 10.366 1.00 91.38 73 GLU A C 1
ATOM 571 O O . GLU A 1 73 ? -11.770 8.888 9.134 1.00 91.38 73 GLU A O 1
ATOM 576 N N . LYS A 1 74 ? -11.212 9.987 11.019 1.00 89.06 74 LYS A N 1
ATOM 577 C CA . LYS A 1 74 ? -10.530 11.097 10.347 1.00 89.06 74 LYS A CA 1
ATOM 578 C C . LYS A 1 74 ? -9.276 10.607 9.629 1.00 89.06 74 LYS A C 1
ATOM 580 O O . LYS A 1 74 ? -9.102 10.875 8.441 1.00 89.06 74 LYS A O 1
ATOM 585 N N . GLU A 1 75 ? -8.440 9.838 10.314 1.00 90.25 75 GLU A N 1
ATOM 586 C CA . GLU A 1 75 ? -7.241 9.228 9.747 1.00 90.25 75 GLU A CA 1
ATOM 587 C C . GLU A 1 75 ? -7.615 8.214 8.662 1.00 90.25 75 GLU A C 1
ATOM 589 O O . GLU A 1 75 ? -6.997 8.172 7.595 1.00 90.25 75 GLU A O 1
ATOM 594 N N . MET A 1 76 ? -8.685 7.447 8.881 1.00 94.06 76 MET A N 1
ATOM 595 C CA . MET A 1 76 ? -9.198 6.508 7.890 1.00 94.06 76 MET A CA 1
ATOM 596 C C . MET A 1 76 ? -9.662 7.194 6.604 1.00 94.06 76 MET A C 1
ATOM 598 O O . MET A 1 76 ? -9.431 6.653 5.519 1.00 94.06 76 MET A O 1
ATOM 602 N N . LYS A 1 77 ? -10.283 8.379 6.679 1.00 93.12 77 LYS A N 1
ATOM 603 C CA . LYS A 1 77 ? -10.627 9.169 5.485 1.00 93.12 77 LYS A CA 1
ATOM 604 C C . LYS A 1 77 ? -9.373 9.515 4.681 1.00 93.12 77 LYS A C 1
ATOM 606 O O . LYS A 1 77 ? -9.383 9.299 3.471 1.00 93.12 77 LYS A O 1
ATOM 611 N N . SER A 1 78 ? -8.290 9.926 5.342 1.00 90.56 78 SER A N 1
ATOM 612 C CA . SER A 1 78 ? -7.001 10.221 4.695 1.00 90.56 78 SER A CA 1
ATOM 613 C C . SER A 1 78 ? -6.393 8.999 4.000 1.00 90.56 78 SER A C 1
ATOM 615 O O . SER A 1 78 ? -5.909 9.091 2.873 1.00 90.56 78 SER A O 1
ATOM 617 N N . VAL A 1 79 ? -6.460 7.819 4.624 1.00 93.25 79 VAL A N 1
ATOM 618 C CA . VAL A 1 79 ? -5.984 6.570 4.000 1.00 93.25 79 VAL A CA 1
ATOM 619 C C . VAL A 1 79 ? -6.831 6.212 2.772 1.00 93.25 79 VAL A C 1
ATOM 621 O O . VAL A 1 79 ? -6.301 5.825 1.728 1.00 93.25 79 VAL A O 1
ATOM 624 N N . LYS A 1 80 ? -8.157 6.368 2.861 1.00 93.94 80 LYS A N 1
ATOM 625 C CA . LYS A 1 80 ? -9.080 6.059 1.757 1.00 93.94 80 LYS A CA 1
ATOM 626 C C . LYS A 1 80 ? -8.958 7.045 0.592 1.00 93.94 80 LYS A C 1
ATOM 628 O O . LYS A 1 80 ? -9.183 6.628 -0.548 1.00 93.94 80 LYS A O 1
ATOM 633 N N . SER A 1 81 ? -8.583 8.300 0.839 1.00 94.38 81 SER A N 1
ATOM 634 C CA . SER A 1 81 ? -8.413 9.340 -0.187 1.00 94.38 81 SER A CA 1
ATOM 635 C C . SER A 1 81 ? -7.005 9.416 -0.788 1.00 94.38 81 SER A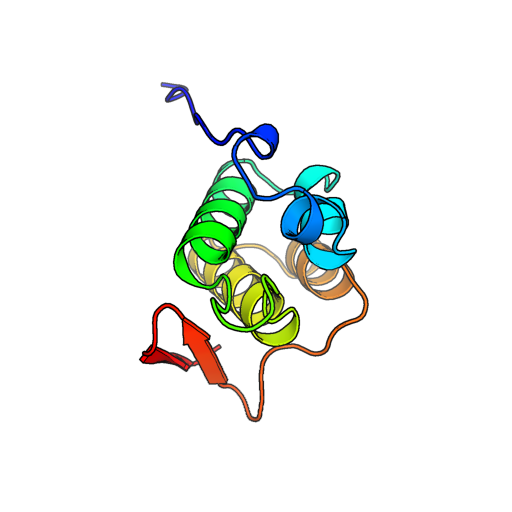 C 1
ATOM 637 O O . SER A 1 81 ? -6.818 10.139 -1.762 1.00 94.38 81 SER A O 1
ATOM 639 N N . LEU A 1 82 ? -6.043 8.630 -0.284 1.00 94.06 82 LEU A N 1
ATOM 640 C CA . LEU A 1 82 ? -4.620 8.711 -0.645 1.00 94.06 82 LEU A CA 1
ATOM 641 C C . LEU A 1 82 ? -4.335 8.726 -2.159 1.00 94.06 82 LEU A C 1
ATOM 643 O O . LEU A 1 82 ? -3.448 9.427 -2.625 1.00 94.06 82 LEU A O 1
ATOM 647 N N . PHE A 1 83 ? -5.075 7.939 -2.936 1.00 95.56 83 PHE A N 1
ATOM 648 C CA . PHE A 1 83 ? -5.008 7.914 -4.402 1.00 95.56 83 PHE A CA 1
ATOM 649 C C . PHE A 1 83 ? -6.349 7.451 -4.982 1.00 95.56 83 PHE A C 1
ATOM 651 O O . PHE A 1 83 ? -7.169 6.898 -4.263 1.00 95.56 83 PHE A O 1
ATOM 658 N N . ARG A 1 84 ? -6.611 7.619 -6.283 1.00 94.19 84 ARG A N 1
ATOM 659 C CA . ARG A 1 84 ? -7.963 7.444 -6.868 1.00 94.19 84 ARG A CA 1
ATOM 660 C C . ARG A 1 84 ? -8.541 6.015 -6.845 1.00 94.19 84 ARG A C 1
ATOM 662 O O . ARG A 1 84 ? -9.750 5.845 -6.965 1.00 94.19 84 ARG A O 1
ATOM 669 N N . ALA A 1 85 ? -7.721 4.972 -6.727 1.00 94.25 85 ALA A N 1
ATOM 670 C CA . ALA A 1 85 ? -8.185 3.592 -6.922 1.00 94.25 85 ALA A CA 1
ATOM 671 C C . ALA A 1 85 ? -9.249 3.141 -5.896 1.00 94.25 85 ALA A C 1
ATOM 673 O O . ALA A 1 85 ? -9.277 3.613 -4.765 1.00 94.25 85 ALA A O 1
ATOM 674 N N . LYS A 1 86 ? -10.109 2.186 -6.264 1.00 95.69 86 LYS A N 1
ATOM 675 C CA . LYS A 1 86 ? -11.065 1.560 -5.327 1.00 95.69 86 LYS A CA 1
ATOM 676 C C . LYS A 1 86 ? -10.338 0.722 -4.259 1.00 95.69 86 LYS A C 1
ATOM 678 O O . LYS A 1 86 ? -9.171 0.383 -4.433 1.00 95.69 86 LYS A O 1
ATOM 683 N N . ILE A 1 87 ? -11.022 0.391 -3.165 1.00 95.50 87 ILE A N 1
ATOM 684 C CA . ILE A 1 87 ? -10.496 -0.473 -2.095 1.00 95.50 87 ILE A CA 1
ATOM 685 C C . ILE A 1 87 ? -10.778 -1.931 -2.470 1.00 95.50 87 ILE A C 1
ATOM 687 O O . ILE A 1 87 ? -11.936 -2.339 -2.470 1.00 95.50 87 ILE A O 1
ATOM 691 N N . GLY A 1 88 ? -9.734 -2.700 -2.791 1.00 94.38 88 GLY A N 1
ATOM 692 C CA . GLY A 1 88 ? -9.857 -4.130 -3.081 1.00 94.38 88 GLY A CA 1
ATOM 693 C C . GLY A 1 88 ? -10.877 -4.467 -4.179 1.00 94.38 88 GLY A C 1
ATOM 694 O O . GLY A 1 88 ? -11.124 -3.681 -5.102 1.00 94.38 88 GLY A O 1
ATOM 695 N N . PHE A 1 89 ? -11.454 -5.660 -4.071 1.00 94.31 89 PHE A N 1
ATOM 696 C CA . PHE A 1 89 ? -12.562 -6.157 -4.880 1.00 94.31 89 PHE A CA 1
ATOM 697 C C . PHE A 1 89 ? -13.458 -7.042 -4.004 1.00 94.31 89 PHE A C 1
ATOM 699 O O . PHE A 1 89 ? -12.957 -7.958 -3.361 1.00 94.31 89 PHE A O 1
ATOM 706 N N . GLN A 1 90 ? -14.759 -6.734 -3.923 1.00 93.44 90 GLN A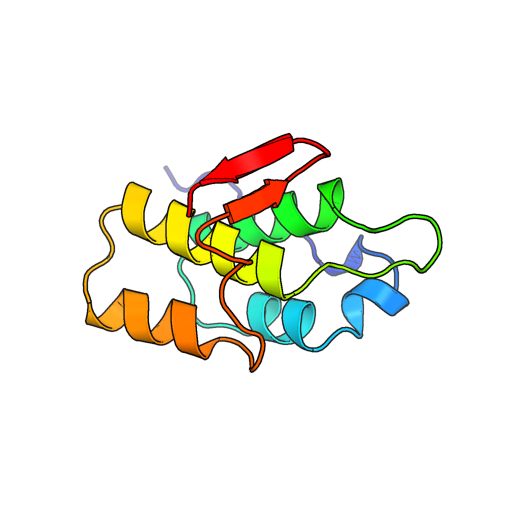 N 1
ATOM 707 C CA . GLN A 1 90 ? -15.745 -7.486 -3.121 1.00 93.44 90 GLN A CA 1
ATOM 708 C C . GLN A 1 90 ? -15.331 -7.743 -1.652 1.00 93.44 90 GLN A C 1
ATOM 710 O O . GLN A 1 90 ? -15.654 -8.774 -1.077 1.00 93.44 90 GLN A O 1
ATOM 715 N N . GLY A 1 91 ? -14.607 -6.807 -1.025 1.00 92.19 91 GLY A N 1
ATOM 716 C CA . GLY A 1 91 ? -14.138 -6.958 0.362 1.00 92.19 91 GLY A CA 1
ATOM 717 C C . GLY A 1 91 ? -12.846 -7.767 0.523 1.00 92.19 91 GLY A C 1
ATOM 718 O O . GLY A 1 91 ? -12.447 -8.044 1.654 1.00 92.19 91 GLY A O 1
ATOM 719 N N . TYR A 1 92 ? -12.162 -8.091 -0.577 1.00 95.75 92 TYR A N 1
ATOM 720 C CA . TYR A 1 92 ? -10.898 -8.823 -0.583 1.00 95.75 92 TYR A CA 1
ATOM 721 C C . TYR A 1 92 ? -9.785 -8.090 -1.342 1.00 95.75 92 TYR A C 1
ATOM 723 O O . TYR A 1 92 ? -10.028 -7.178 -2.137 1.00 95.75 92 TYR A O 1
ATOM 731 N N . TYR A 1 93 ? -8.543 -8.502 -1.102 1.00 96.81 93 TYR A N 1
ATOM 732 C CA . TYR A 1 93 ? -7.367 -8.089 -1.861 1.00 96.81 93 TYR A CA 1
ATOM 733 C C . TYR A 1 93 ? -6.306 -9.189 -1.900 1.00 96.81 93 TYR A C 1
ATOM 735 O O . TYR A 1 93 ? -6.254 -10.039 -1.014 1.00 96.81 93 TYR A O 1
ATOM 743 N N . LEU A 1 94 ? -5.452 -9.159 -2.921 1.00 95.06 94 LEU A N 1
ATOM 744 C CA . LEU A 1 94 ? -4.295 -10.046 -3.012 1.00 95.06 94 LEU A CA 1
ATOM 745 C C . LEU A 1 94 ? -3.082 -9.418 -2.335 1.00 95.06 94 LEU A C 1
ATOM 747 O O . LEU A 1 94 ? -2.801 -8.231 -2.517 1.00 95.06 94 LEU A O 1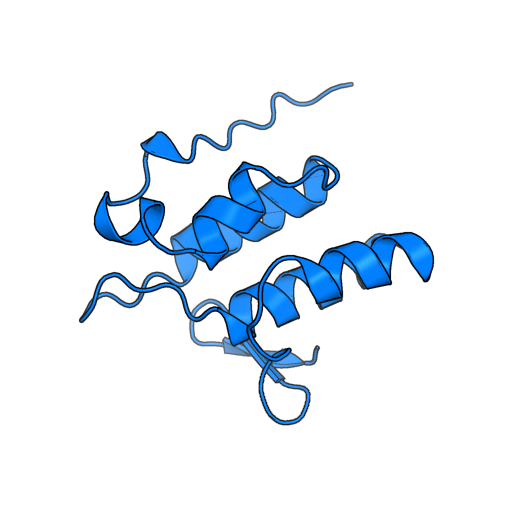
ATOM 751 N N . ASP A 1 95 ? -2.370 -10.237 -1.572 1.00 94.75 95 ASP A N 1
ATOM 752 C CA . ASP A 1 95 ? -1.107 -9.883 -0.944 1.00 94.75 95 ASP A CA 1
ATOM 753 C C . ASP A 1 95 ? -0.165 -11.092 -0.933 1.00 94.75 95 ASP A C 1
ATOM 755 O O . ASP A 1 95 ? -0.409 -12.062 -0.210 1.00 94.75 95 ASP A O 1
ATOM 759 N N . ASN A 1 96 ? 0.904 -11.021 -1.728 1.00 91.75 96 ASN A N 1
ATOM 760 C CA . ASN A 1 96 ? 1.882 -12.087 -1.938 1.00 91.75 96 ASN A CA 1
ATOM 761 C C . ASN A 1 96 ? 1.218 -13.413 -2.362 1.00 91.75 96 ASN A C 1
ATOM 763 O O . ASN A 1 96 ? 1.360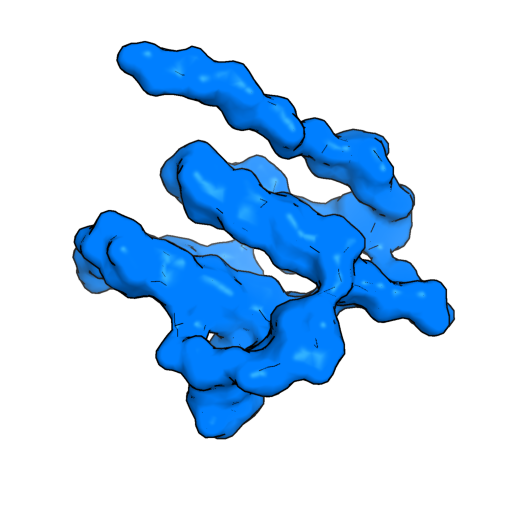 -14.439 -1.697 1.00 91.75 96 ASN A O 1
ATOM 767 N N . GLY A 1 97 ? 0.377 -13.352 -3.399 1.00 89.62 97 GLY A N 1
ATOM 768 C CA . GLY A 1 97 ? -0.366 -14.505 -3.927 1.00 89.62 97 GLY A CA 1
ATOM 769 C C . GLY A 1 97 ? -1.515 -15.007 -3.044 1.00 89.62 97 GLY A C 1
ATOM 770 O O . GLY A 1 97 ? -2.238 -15.913 -3.446 1.00 89.62 97 GLY A O 1
ATOM 771 N N . LYS A 1 98 ? -1.730 -14.426 -1.856 1.00 93.25 98 LYS A N 1
ATOM 772 C CA . LYS A 1 98 ? -2.787 -14.850 -0.926 1.00 93.25 98 LYS A CA 1
ATOM 773 C C . LYS A 1 98 ? -3.951 -13.872 -0.923 1.00 93.25 98 LYS A C 1
ATOM 775 O O . LYS A 1 98 ? -3.754 -12.661 -0.815 1.00 93.25 98 LYS A O 1
ATOM 780 N N . LEU A 1 99 ? -5.169 -14.405 -0.981 1.00 95.25 99 LEU A N 1
ATOM 781 C CA . LEU A 1 99 ? -6.390 -13.622 -0.830 1.00 95.25 99 LEU A CA 1
ATOM 782 C C . LEU A 1 99 ? -6.602 -13.261 0.645 1.00 95.25 99 LEU A C 1
ATOM 784 O O . LEU A 1 99 ? -6.578 -14.125 1.521 1.00 95.25 99 LEU A O 1
ATOM 788 N N . LYS A 1 100 ? -6.809 -11.976 0.926 1.00 93.69 100 LYS A N 1
ATOM 789 C CA . LYS A 1 100 ? -7.025 -11.430 2.270 1.00 93.69 100 LYS A CA 1
ATOM 790 C C . LYS A 1 100 ? -8.310 -10.619 2.317 1.00 93.69 100 LYS A C 1
ATOM 792 O O . LYS A 1 100 ? -8.646 -9.940 1.350 1.00 93.69 100 LYS A O 1
ATOM 797 N N . LYS A 1 101 ? -9.001 -10.655 3.457 1.00 94.38 101 LYS A N 1
ATOM 798 C CA . LYS A 1 101 ? -10.165 -9.803 3.730 1.00 94.38 101 LYS A CA 1
ATOM 799 C C . LYS A 1 101 ? -9.707 -8.397 4.128 1.00 94.38 101 LYS A C 1
ATOM 801 O O . LYS A 1 101 ? -8.716 -8.257 4.854 1.00 94.38 101 LYS A O 1
ATOM 806 N N . VAL A 1 102 ? -10.414 -7.387 3.623 1.00 90.12 102 VAL A N 1
ATOM 807 C CA . VAL A 1 102 ? -10.212 -5.967 3.963 1.00 90.12 102 VAL A CA 1
ATOM 808 C C . VAL A 1 102 ? -10.502 -5.698 5.438 1.00 90.12 102 VAL A C 1
ATOM 810 O O . VAL A 1 102 ? -11.142 -6.529 6.127 1.00 90.12 102 VAL A O 1
#

Sequence (102 aa):
MAGIYNFNFEKLPKNVLGQPCVQALKNSPLPLGLKLEGFNFIKRNILEDCNRVPPRCLKAHLVKKAQNLGFGEKEMKSVKSLFRAKIGFQGYYLDNGKLKKV

Radius of gyration: 12.99 Å; Cα contacts (8 Å, |Δi|>4): 118; chains: 1; bounding box: 31×27×37 Å

Nearest PDB structures (foldseek):
  8cr4-assembly1_A  TM=5.045E-01  e=8.397E-01  Pseudomonas aeruginosa
  6kvg-assembly1_A  TM=4.530E-01  e=6.884E+00  Homo sapiens
  1sqg-assembly1_A  TM=4.474E-01  e=6.884E+00  Escherichia coli

Solvent-accessible surface area (backbone atoms only — not comparable to full-atom values): 6064 Å² total; per-residue (Å²): 134,86,74,84,80,85,75,66,70,84,79,48,58,69,69,40,52,69,31,67,59,48,43,34,56,71,73,43,93,64,58,68,70,60,45,49,52,49,51,57,48,45,74,58,37,52,38,81,95,74,48,40,62,59,52,25,25,53,43,21,50,47,50,39,51,41,54,76,70,68,54,51,72,71,58,47,49,54,61,64,62,54,47,92,59,57,67,32,55,98,58,26,29,65,58,70,94,37,85,39,74,86

Secondary structure (DSSP, 8-state):
--------GGGS-HHHHTSHHHHHHHHS---HHHHHHHHHHHHH--BTTTTB--HHHHHHHHHHHHHHTT--HHHHHHHHHSSSS-SSBTTEEEETTEEEE-

Foldseek 3Di:
DPDPLDDDPVPAPPVACPDLLNVLLVPDPDDPVLSSQLSVQLVLQQDPVRRYHPNQQSLQSSLVVCVVVVHDPVSSVSSCVSDDDHHDPPQWHDGNNDIDGD

pLDDT: mean 90.29, std 11.89, range [35.78, 97.5]

Mean predicted aligned error: 4.38 Å